Protein AF-A0A7S2PAQ2-F1 (afdb_monomer_lite)

Structure (mmCIF, N/CA/C/O backbone):
data_AF-A0A7S2PAQ2-F1
#
_entry.id   AF-A0A7S2PAQ2-F1
#
loop_
_atom_site.group_PDB
_atom_site.id
_atom_site.type_symbol
_atom_site.label_atom_id
_atom_site.label_alt_id
_atom_site.label_comp_id
_atom_site.label_asym_id
_atom_site.label_entity_id
_atom_site.label_seq_id
_atom_site.pdbx_PDB_ins_code
_atom_site.Cartn_x
_atom_site.Cartn_y
_atom_site.Cartn_z
_atom_site.occupancy
_atom_site.B_iso_or_equiv
_atom_site.auth_seq_id
_atom_site.auth_comp_id
_atom_site.auth_asym_id
_atom_site.auth_atom_id
_atom_site.pdbx_PDB_model_num
ATOM 1 N N . GLN A 1 1 ? -1.282 6.436 -24.190 1.00 33.31 1 GLN A N 1
ATOM 2 C CA . GLN A 1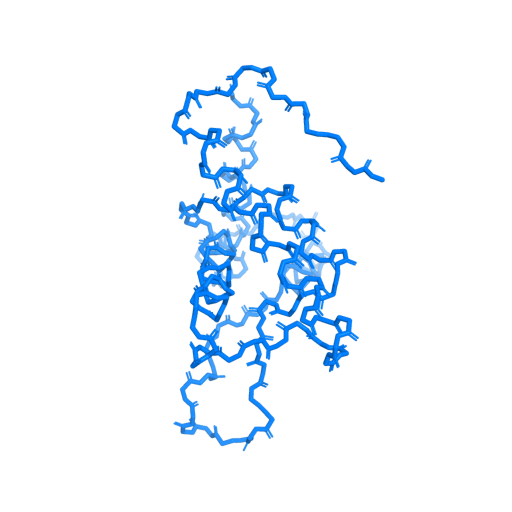 1 ? -0.004 6.943 -23.644 1.00 33.31 1 GLN A CA 1
ATOM 3 C C . GLN A 1 1 ? -0.330 8.047 -22.650 1.00 33.31 1 GLN A C 1
ATOM 5 O O . GLN A 1 1 ? -0.972 9.012 -23.034 1.00 33.31 1 GLN A O 1
ATOM 10 N N . TRP A 1 2 ? 0.006 7.872 -21.370 1.00 42.78 2 TRP A N 1
ATOM 11 C CA . TRP A 1 2 ? -0.313 8.850 -20.324 1.00 42.78 2 TRP A CA 1
ATOM 12 C C . TRP A 1 2 ? 0.814 9.884 -20.225 1.00 42.78 2 TRP A C 1
ATOM 14 O O . TRP A 1 2 ? 1.862 9.606 -19.644 1.00 42.78 2 TRP A O 1
ATOM 24 N N . SER A 1 3 ? 0.616 11.057 -20.825 1.00 42.34 3 SER A N 1
ATOM 25 C CA . SER A 1 3 ? 1.569 12.169 -20.750 1.00 42.34 3 SER A CA 1
ATOM 26 C C . SER A 1 3 ? 1.531 12.819 -19.367 1.00 42.34 3 SER A C 1
ATOM 28 O O . SER A 1 3 ? 0.470 13.184 -18.865 1.00 42.34 3 SER A O 1
ATOM 30 N N . LEU A 1 4 ? 2.700 12.959 -18.741 1.00 50.19 4 LEU A N 1
ATOM 31 C CA . LEU A 1 4 ? 2.847 13.582 -17.427 1.00 50.19 4 LEU A CA 1
ATOM 32 C C . LEU A 1 4 ? 2.853 15.107 -17.579 1.00 50.19 4 LEU A C 1
ATOM 34 O O . LEU A 1 4 ? 3.843 15.671 -18.049 1.00 50.19 4 LEU A O 1
ATOM 38 N N . ASN A 1 5 ? 1.788 15.782 -17.143 1.00 47.59 5 ASN A N 1
ATOM 39 C CA . ASN A 1 5 ? 1.857 17.219 -16.900 1.00 47.59 5 ASN A CA 1
ATOM 40 C C . ASN A 1 5 ? 2.582 17.452 -15.562 1.00 47.59 5 ASN A C 1
ATOM 42 O O . ASN A 1 5 ? 2.159 16.956 -14.521 1.00 47.59 5 ASN A O 1
ATOM 46 N N . LEU A 1 6 ? 3.726 18.135 -15.611 1.00 54.72 6 LEU A N 1
ATOM 47 C CA . LEU A 1 6 ? 4.648 18.320 -14.481 1.00 54.72 6 LEU A CA 1
ATOM 48 C C . LEU A 1 6 ? 4.774 19.796 -14.071 1.00 54.72 6 LEU A C 1
ATOM 50 O O . LEU A 1 6 ? 5.734 20.159 -13.383 1.00 54.72 6 LEU A O 1
ATOM 54 N N . SER A 1 7 ? 3.856 20.658 -14.517 1.00 44.88 7 SER A N 1
ATOM 55 C CA . SER A 1 7 ? 3.833 22.067 -14.125 1.00 44.88 7 SER A CA 1
ATOM 56 C C . SER A 1 7 ? 3.506 22.197 -12.632 1.00 44.88 7 SER A C 1
ATOM 58 O O . SER A 1 7 ? 2.437 21.778 -12.201 1.00 44.88 7 SER A O 1
ATOM 60 N N . GLY A 1 8 ? 4.427 22.766 -11.844 1.00 50.88 8 GLY A N 1
ATOM 61 C CA . GLY A 1 8 ? 4.207 23.108 -10.427 1.00 50.88 8 GLY A CA 1
ATOM 62 C C . GLY A 1 8 ? 4.779 22.137 -9.382 1.00 50.88 8 GLY A C 1
ATOM 63 O O . GLY A 1 8 ? 4.693 22.413 -8.190 1.00 50.88 8 GLY A O 1
ATOM 64 N N . ILE A 1 9 ? 5.404 21.027 -9.788 1.00 57.44 9 ILE A N 1
ATOM 65 C CA . ILE A 1 9 ? 5.928 20.010 -8.858 1.00 57.44 9 ILE A CA 1
ATOM 66 C C . ILE A 1 9 ? 7.372 20.347 -8.436 1.00 57.44 9 ILE A C 1
ATOM 68 O O . ILE A 1 9 ? 8.246 20.531 -9.291 1.00 57.44 9 ILE A O 1
ATOM 72 N N . LYS A 1 10 ? 7.650 20.391 -7.121 1.00 60.47 10 LYS A N 1
ATOM 73 C CA . LYS A 1 10 ? 8.999 20.642 -6.576 1.00 60.47 10 LYS A CA 1
ATOM 74 C C . LYS A 1 10 ? 9.997 19.585 -7.078 1.00 60.47 10 LYS A C 1
ATOM 76 O O . LYS A 1 10 ? 9.655 18.430 -7.332 1.00 60.47 10 LYS A O 1
ATOM 81 N N . ARG A 1 11 ? 11.275 19.961 -7.214 1.00 56.34 11 ARG A N 1
ATOM 82 C CA . ARG A 1 11 ? 12.320 19.126 -7.850 1.00 56.34 11 ARG A CA 1
ATOM 83 C C . ARG A 1 11 ? 12.489 17.737 -7.201 1.00 56.34 11 ARG A C 1
ATOM 85 O O . ARG A 1 11 ? 12.734 16.773 -7.923 1.00 56.34 11 ARG A O 1
ATOM 92 N N . GLY A 1 12 ? 12.311 17.629 -5.879 1.00 57.62 12 GLY A N 1
ATOM 93 C CA . GLY A 1 12 ? 12.347 16.357 -5.139 1.00 57.62 12 GLY A CA 1
ATOM 94 C C . GLY A 1 12 ? 11.161 15.432 -5.443 1.00 57.62 12 GLY A C 1
ATOM 95 O O . GLY A 1 12 ? 11.344 14.235 -5.667 1.00 57.62 12 GLY A O 1
ATOM 96 N N . ASP A 1 13 ? 9.964 15.997 -5.582 1.00 63.91 13 ASP A N 1
ATOM 97 C CA . ASP A 1 13 ? 8.735 15.252 -5.884 1.00 63.91 13 ASP A CA 1
ATOM 98 C C . ASP A 1 13 ? 8.749 14.689 -7.313 1.00 63.91 13 ASP A C 1
ATOM 100 O O . ASP A 1 13 ? 8.267 13.583 -7.575 1.00 63.91 13 ASP A O 1
ATOM 104 N N . LYS A 1 14 ? 9.410 15.395 -8.238 1.00 69.56 14 LYS A N 1
ATOM 105 C CA . LYS A 1 14 ? 9.580 14.966 -9.634 1.00 69.56 14 LYS A CA 1
ATOM 106 C C . LYS A 1 14 ? 10.423 13.688 -9.759 1.00 69.56 14 LYS A C 1
ATOM 108 O O . LYS A 1 14 ? 10.141 12.847 -10.614 1.00 69.56 14 LYS A O 1
ATOM 113 N N . ALA A 1 15 ? 11.443 13.514 -8.915 1.00 75.25 15 ALA A N 1
ATOM 114 C CA . ALA A 1 15 ? 12.273 12.306 -8.897 1.00 75.25 15 ALA A CA 1
ATOM 115 C C . ALA A 1 15 ? 11.520 11.103 -8.302 1.00 75.25 15 ALA A C 1
ATOM 117 O O . ALA A 1 15 ? 11.532 10.017 -8.884 1.00 75.25 15 ALA A O 1
ATOM 118 N N . LEU A 1 16 ? 10.794 11.312 -7.198 1.00 75.12 16 LEU A N 1
ATOM 119 C CA . LEU A 1 16 ? 9.945 10.287 -6.581 1.00 75.12 16 LEU A CA 1
ATOM 120 C C . LEU A 1 16 ? 8.839 9.811 -7.530 1.00 75.12 16 LEU A C 1
ATOM 122 O O . LEU A 1 16 ? 8.550 8.617 -7.611 1.00 75.12 16 LEU A O 1
ATOM 126 N N . MET A 1 17 ? 8.256 10.731 -8.298 1.00 80.25 17 MET A N 1
ATOM 127 C CA . MET A 1 17 ? 7.258 10.416 -9.314 1.00 80.25 17 MET A CA 1
ATOM 128 C C . MET A 1 17 ? 7.827 9.554 -10.445 1.00 80.25 17 MET A C 1
ATOM 130 O O . MET A 1 17 ? 7.203 8.558 -10.807 1.00 80.25 17 MET A O 1
ATOM 134 N N . LYS A 1 18 ? 9.029 9.861 -10.952 1.00 85.94 18 LYS A N 1
ATOM 135 C CA . LYS A 1 18 ? 9.702 9.022 -11.961 1.00 85.94 18 LYS A CA 1
ATOM 136 C C . LYS A 1 18 ? 9.953 7.602 -11.454 1.00 85.94 18 LYS A C 1
ATOM 138 O O . LYS A 1 18 ? 9.695 6.648 -12.181 1.00 85.94 18 LYS A O 1
ATOM 143 N N . ILE A 1 19 ? 10.413 7.458 -10.209 1.00 87.62 19 ILE A N 1
ATOM 144 C CA . ILE A 1 19 ? 10.642 6.140 -9.598 1.00 87.62 19 ILE A CA 1
ATOM 145 C C . ILE A 1 19 ? 9.324 5.368 -9.482 1.00 87.62 19 ILE A C 1
ATOM 147 O O . ILE A 1 19 ? 9.281 4.181 -9.800 1.00 87.62 19 ILE A O 1
ATOM 151 N N . TRP A 1 20 ? 8.247 6.033 -9.054 1.00 90.25 20 TRP A N 1
ATOM 152 C CA . TRP A 1 20 ? 6.935 5.400 -8.947 1.00 90.25 20 TRP A CA 1
ATOM 153 C C . TRP A 1 20 ? 6.425 4.921 -10.311 1.00 90.25 20 TRP A C 1
ATOM 155 O O . TRP A 1 20 ? 6.009 3.773 -10.425 1.00 90.25 20 TRP A O 1
ATOM 165 N N . VAL A 1 21 ? 6.521 5.758 -11.349 1.00 90.25 21 VAL A N 1
ATOM 166 C CA . VAL A 1 21 ? 6.101 5.407 -12.718 1.00 90.25 21 VAL A CA 1
ATOM 167 C C . VAL A 1 21 ? 6.925 4.245 -13.274 1.00 90.25 21 VAL A C 1
ATOM 169 O O . VAL A 1 21 ? 6.360 3.319 -13.844 1.00 90.25 21 VAL A O 1
ATOM 172 N N . ALA A 1 22 ? 8.242 4.231 -13.052 1.00 91.81 22 ALA A N 1
ATOM 173 C CA . ALA A 1 22 ? 9.086 3.113 -13.472 1.00 91.81 22 ALA A CA 1
ATOM 174 C C . ALA A 1 22 ? 8.658 1.790 -12.810 1.00 91.81 22 ALA A C 1
ATOM 176 O O . ALA A 1 22 ? 8.507 0.778 -13.488 1.00 91.81 22 ALA A O 1
ATOM 177 N N . ARG A 1 23 ? 8.389 1.801 -11.496 1.00 93.44 23 ARG A N 1
ATOM 178 C CA . ARG A 1 23 ? 7.904 0.614 -10.767 1.00 93.44 23 ARG A CA 1
ATOM 179 C C . ARG A 1 23 ? 6.502 0.189 -11.191 1.00 93.44 23 ARG A C 1
ATOM 181 O O . ARG A 1 23 ? 6.216 -1.002 -11.214 1.00 93.44 23 ARG A O 1
ATOM 188 N N . PHE A 1 24 ? 5.650 1.145 -11.548 1.00 92.88 24 PHE A N 1
ATOM 189 C CA . PHE A 1 24 ? 4.336 0.858 -12.106 1.00 92.88 24 PHE A CA 1
ATOM 190 C C . PHE A 1 24 ? 4.450 0.110 -13.442 1.00 92.88 24 PHE A C 1
ATOM 192 O O . PHE A 1 24 ? 3.820 -0.929 -13.605 1.00 92.88 24 PHE A O 1
ATOM 199 N N . HIS A 1 25 ? 5.324 0.551 -14.349 1.00 93.56 25 HIS A N 1
ATOM 200 C CA . HIS A 1 25 ? 5.575 -0.168 -15.603 1.00 93.56 25 HIS A CA 1
ATOM 201 C C . HIS A 1 25 ? 6.203 -1.553 -15.386 1.00 93.56 25 HIS A C 1
ATOM 203 O O . HIS A 1 25 ? 5.846 -2.506 -16.075 1.00 93.56 25 HIS A O 1
ATOM 209 N N . GLU A 1 26 ? 7.094 -1.708 -14.400 1.00 94.00 26 GLU A N 1
ATOM 210 C CA . GLU A 1 26 ? 7.592 -3.036 -14.009 1.00 94.00 26 GLU A CA 1
ATOM 211 C C . GLU A 1 26 ? 6.454 -3.957 -13.536 1.00 94.00 26 GLU A C 1
ATOM 213 O O . GLU A 1 26 ? 6.455 -5.150 -13.842 1.00 94.00 26 GLU A O 1
ATOM 218 N N . LEU A 1 27 ? 5.465 -3.416 -12.818 1.00 93.50 27 LEU A N 1
ATOM 219 C CA . LEU A 1 27 ? 4.287 -4.168 -12.393 1.00 93.50 27 LEU A CA 1
ATOM 220 C C . LEU A 1 27 ? 3.378 -4.536 -13.577 1.00 93.50 27 LEU A C 1
ATOM 222 O O . LEU A 1 27 ? 2.872 -5.656 -13.614 1.00 93.50 27 LEU A O 1
ATOM 226 N N . GLU A 1 28 ? 3.192 -3.644 -14.552 1.00 92.44 28 GLU A N 1
ATOM 227 C CA . GLU A 1 28 ? 2.462 -3.954 -15.790 1.00 92.44 28 GLU A CA 1
ATOM 228 C C . GLU A 1 28 ? 3.131 -5.100 -16.556 1.00 92.44 28 GLU A C 1
ATOM 230 O O . GLU A 1 28 ? 2.461 -6.055 -16.953 1.00 92.44 28 GLU A O 1
ATOM 235 N N . ALA A 1 29 ? 4.459 -5.056 -16.693 1.00 92.88 29 ALA A N 1
ATOM 236 C CA . ALA A 1 29 ? 5.229 -6.128 -17.315 1.00 92.88 29 ALA A CA 1
ATOM 237 C C . ALA A 1 29 ? 5.110 -7.446 -16.530 1.00 92.88 29 ALA A C 1
ATOM 239 O O . ALA A 1 29 ? 4.940 -8.515 -17.120 1.00 92.88 29 ALA A O 1
ATOM 240 N N . PHE A 1 30 ? 5.139 -7.382 -15.194 1.00 91.44 30 PHE A N 1
ATOM 241 C CA . PHE A 1 30 ? 4.913 -8.548 -14.343 1.00 91.44 30 PHE A CA 1
ATOM 242 C C . PHE A 1 30 ? 3.515 -9.139 -14.559 1.00 91.44 30 PHE A C 1
ATOM 244 O O . PHE A 1 30 ? 3.388 -10.350 -14.738 1.00 91.44 30 PHE A O 1
ATOM 251 N N . LYS A 1 31 ? 2.472 -8.301 -14.607 1.00 89.56 31 LYS A N 1
ATOM 252 C CA . LYS A 1 31 ? 1.100 -8.739 -14.886 1.00 89.56 31 LYS A CA 1
ATOM 253 C C . LYS A 1 31 ? 0.993 -9.387 -16.262 1.00 89.56 31 LYS A C 1
ATOM 255 O O . LYS A 1 31 ? 0.385 -10.444 -16.368 1.00 89.56 31 LYS A O 1
ATOM 260 N N . ALA A 1 32 ? 1.592 -8.797 -17.295 1.00 88.69 32 ALA A N 1
ATOM 261 C CA . ALA A 1 32 ? 1.582 -9.369 -18.641 1.00 88.69 32 ALA A CA 1
ATOM 262 C C . ALA A 1 32 ? 2.219 -10.769 -18.677 1.00 88.69 32 ALA A C 1
ATOM 264 O O . ALA A 1 32 ? 1.739 -11.646 -19.387 1.00 88.69 32 ALA A O 1
ATOM 265 N N . LYS A 1 33 ? 3.264 -10.997 -17.871 1.00 90.75 33 LYS A N 1
ATOM 266 C CA . LYS A 1 33 ? 3.957 -12.288 -17.782 1.00 90.75 33 LYS A CA 1
ATOM 267 C C . LYS A 1 33 ? 3.228 -13.328 -16.922 1.00 90.75 33 LYS A C 1
ATOM 269 O O . LYS A 1 33 ? 3.254 -14.507 -17.253 1.00 90.75 33 LYS A O 1
ATOM 274 N N . HIS A 1 34 ? 2.635 -12.916 -15.802 1.00 81.44 34 HIS A N 1
ATOM 275 C CA . HIS A 1 34 ? 2.100 -13.828 -14.779 1.00 81.44 34 HIS A CA 1
ATOM 276 C C . HIS A 1 34 ? 0.565 -13.860 -14.707 1.00 81.44 34 HIS A C 1
ATOM 278 O O . HIS A 1 34 ? 0.003 -14.636 -13.942 1.00 81.44 34 HIS A O 1
ATOM 284 N N . GLY A 1 35 ? -0.128 -12.996 -15.449 1.00 81.25 35 GLY A N 1
ATOM 285 C CA . GLY A 1 35 ? -1.587 -12.849 -15.420 1.00 81.25 35 GLY A CA 1
ATOM 286 C C . GLY A 1 35 ? -2.1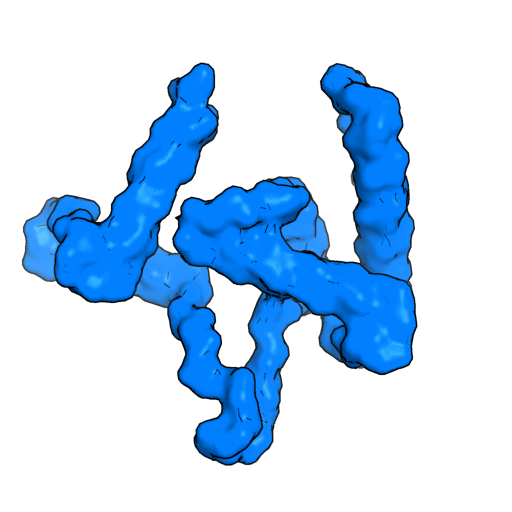35 -12.116 -14.188 1.00 81.25 35 GLY A C 1
ATOM 287 O O . GLY A 1 35 ? -3.319 -11.791 -14.147 1.00 81.25 35 GLY A O 1
ATOM 288 N N . HIS A 1 36 ? -1.297 -11.808 -13.193 1.00 82.00 36 HIS A N 1
ATOM 289 C CA . HIS A 1 36 ? -1.704 -1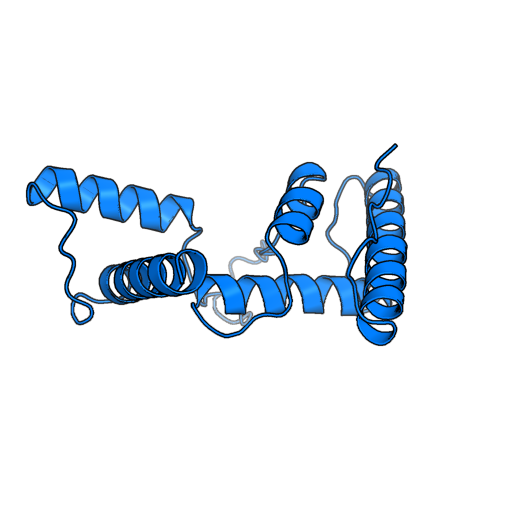1.180 -11.935 1.00 82.00 36 HIS A CA 1
ATOM 290 C C . HIS A 1 36 ? -0.669 -10.175 -11.410 1.00 82.00 36 HIS A C 1
ATOM 292 O O . HIS A 1 36 ? 0.520 -10.266 -11.707 1.00 82.00 36 HIS A O 1
ATOM 298 N N . CYS A 1 37 ? -1.087 -9.277 -10.517 1.00 83.25 37 CYS A N 1
ATOM 299 C CA . CYS A 1 37 ? -0.209 -8.293 -9.862 1.00 83.25 37 CYS A CA 1
ATOM 300 C C . CYS A 1 37 ? 0.360 -8.764 -8.504 1.00 83.25 37 CYS A C 1
ATOM 302 O O . CYS A 1 37 ? 0.868 -7.960 -7.719 1.00 83.25 37 CYS A O 1
ATOM 304 N N . ASN A 1 38 ? 0.264 -10.060 -8.198 1.00 80.75 38 ASN A N 1
ATOM 305 C CA . ASN A 1 38 ? 0.620 -10.627 -6.896 1.00 80.75 38 ASN A CA 1
ATOM 306 C C . ASN A 1 38 ? 2.124 -10.897 -6.785 1.00 80.75 38 ASN A C 1
ATOM 308 O O . ASN A 1 38 ? 2.581 -12.035 -6.816 1.00 80.75 38 ASN A O 1
ATOM 312 N N . VAL A 1 39 ? 2.897 -9.817 -6.671 1.00 81.88 39 VAL A N 1
ATOM 313 C CA . VAL A 1 39 ? 4.354 -9.879 -6.520 1.00 81.88 39 VAL A CA 1
ATOM 314 C C . VAL A 1 39 ? 4.719 -10.252 -5.080 1.00 81.88 39 VAL A C 1
ATOM 316 O O . VAL A 1 39 ? 4.250 -9.624 -4.126 1.00 81.88 39 VAL A O 1
ATOM 319 N N . LEU A 1 40 ? 5.577 -11.262 -4.920 1.00 75.62 40 LEU A N 1
ATOM 320 C CA . LEU A 1 40 ? 6.102 -11.679 -3.620 1.00 75.62 40 LEU A CA 1
ATOM 321 C C . LEU A 1 40 ? 7.132 -10.668 -3.101 1.00 75.62 40 LEU A C 1
ATOM 323 O O . LEU A 1 40 ? 7.870 -10.056 -3.870 1.00 75.62 40 LEU A O 1
ATOM 327 N N . ILE A 1 41 ? 7.242 -10.528 -1.777 1.00 73.56 41 ILE A N 1
ATOM 328 C CA . ILE A 1 41 ? 8.242 -9.638 -1.154 1.00 73.56 41 ILE A CA 1
ATOM 329 C C . ILE A 1 41 ? 9.671 -10.066 -1.536 1.00 73.56 41 ILE A C 1
ATOM 331 O O . ILE A 1 41 ? 10.536 -9.217 -1.737 1.00 73.56 41 ILE A O 1
ATOM 335 N N . SER A 1 42 ? 9.903 -11.372 -1.707 1.00 73.44 42 SER A N 1
ATOM 336 C CA . SER A 1 42 ? 11.185 -11.942 -2.141 1.00 73.44 42 SER A CA 1
ATOM 337 C C . SER A 1 42 ? 11.578 -11.568 -3.575 1.00 73.44 42 SER A C 1
ATOM 339 O O . SER A 1 42 ? 12.747 -11.694 -3.926 1.00 73.44 42 SER A O 1
ATOM 341 N N . SER A 1 43 ? 10.667 -11.022 -4.391 1.00 78.44 43 SER A N 1
ATOM 342 C CA . SER A 1 43 ? 10.947 -10.533 -5.752 1.00 78.44 43 SER A CA 1
ATOM 343 C C . SER A 1 43 ? 11.695 -9.185 -5.778 1.00 78.44 43 SER A C 1
ATOM 345 O O . SER A 1 43 ? 11.640 -8.438 -6.757 1.00 78.44 43 SER A O 1
ATOM 347 N N . GLY A 1 44 ? 12.385 -8.837 -4.690 1.00 88.69 44 GLY A N 1
ATOM 348 C CA . GLY A 1 44 ? 13.282 -7.690 -4.603 1.00 88.69 44 GLY A CA 1
ATOM 349 C C . GLY A 1 44 ? 12.566 -6.338 -4.577 1.00 88.69 44 GLY A C 1
ATOM 350 O O . GLY A 1 44 ? 11.607 -6.118 -3.834 1.00 88.69 44 GLY A O 1
ATOM 351 N N . LYS A 1 45 ? 13.072 -5.383 -5.369 1.00 91.56 45 LYS A N 1
ATOM 352 C CA . LYS A 1 45 ? 12.627 -3.978 -5.332 1.00 91.56 45 LYS A CA 1
ATOM 353 C C . LYS A 1 45 ? 11.144 -3.822 -5.684 1.00 91.56 45 LYS A C 1
ATOM 355 O O . LYS A 1 45 ? 10.462 -3.030 -5.038 1.00 91.56 45 LYS A O 1
ATOM 360 N N . LEU A 1 46 ? 10.644 -4.592 -6.653 1.00 90.12 46 LEU A N 1
ATOM 361 C CA . LEU A 1 46 ? 9.232 -4.568 -7.039 1.00 90.12 46 LEU A CA 1
ATOM 362 C C . LEU A 1 46 ? 8.336 -5.122 -5.921 1.00 90.12 46 LEU A C 1
ATOM 364 O O . LEU A 1 46 ? 7.333 -4.499 -5.584 1.00 90.12 46 LEU A O 1
ATOM 368 N N . GLY A 1 47 ? 8.734 -6.225 -5.279 1.00 86.69 47 GLY A N 1
ATOM 369 C CA . GLY A 1 47 ? 8.014 -6.799 -4.135 1.00 86.69 47 GLY A CA 1
ATOM 370 C C . GLY A 1 47 ? 7.901 -5.829 -2.954 1.00 86.69 47 GLY A C 1
ATOM 371 O O . GLY A 1 47 ? 6.815 -5.609 -2.413 1.00 86.69 47 GLY A O 1
ATOM 372 N N . ASN A 1 48 ? 9.005 -5.165 -2.602 1.00 87.00 48 ASN A N 1
ATOM 373 C CA . ASN A 1 48 ? 9.014 -4.120 -1.572 1.00 87.00 48 ASN A CA 1
ATOM 374 C C . ASN A 1 48 ? 8.167 -2.898 -1.954 1.00 87.00 48 ASN A C 1
ATOM 376 O O . ASN A 1 48 ? 7.495 -2.310 -1.100 1.00 87.00 48 ASN A O 1
ATOM 380 N N . TRP A 1 49 ? 8.164 -2.523 -3.233 1.00 93.12 49 TRP A N 1
ATOM 381 C CA . TRP A 1 49 ? 7.335 -1.433 -3.733 1.00 93.12 49 TRP A CA 1
ATOM 382 C C . TRP A 1 49 ? 5.841 -1.774 -3.648 1.00 93.12 49 TRP A C 1
ATOM 384 O O . TRP A 1 49 ? 5.076 -0.967 -3.120 1.00 93.12 49 TRP A O 1
ATOM 394 N N . VAL A 1 50 ? 5.439 -2.985 -4.055 1.00 90.00 50 VAL A N 1
ATOM 395 C CA . VAL A 1 50 ? 4.065 -3.511 -3.935 1.00 90.00 50 VAL A CA 1
ATOM 396 C C . VAL A 1 50 ? 3.614 -3.547 -2.474 1.00 90.00 50 VAL A C 1
ATOM 398 O O . VAL A 1 50 ? 2.532 -3.053 -2.150 1.00 90.00 50 VAL A O 1
ATOM 401 N N . LYS A 1 51 ? 4.462 -4.048 -1.563 1.00 84.94 51 LYS A N 1
ATOM 402 C CA . LYS A 1 51 ? 4.206 -4.017 -0.112 1.00 84.94 51 LYS A CA 1
ATOM 403 C C . LYS A 1 51 ? 3.969 -2.589 0.383 1.00 84.94 51 LYS A C 1
ATOM 405 O O . LYS A 1 51 ? 3.025 -2.348 1.134 1.00 84.94 51 LYS A O 1
ATOM 410 N N . THR A 1 52 ? 4.803 -1.647 -0.054 1.00 89.06 52 THR A N 1
ATOM 411 C CA . THR A 1 52 ? 4.656 -0.229 0.290 1.00 89.06 52 THR A CA 1
ATOM 412 C C . THR A 1 52 ? 3.333 0.335 -0.224 1.00 89.06 52 THR A C 1
ATOM 414 O O . THR A 1 52 ? 2.651 1.009 0.542 1.00 89.06 52 THR A O 1
ATOM 417 N N . GLN A 1 53 ? 2.917 0.028 -1.461 1.00 91.06 53 GLN A N 1
ATOM 418 C CA . GLN A 1 53 ? 1.631 0.506 -1.988 1.00 91.06 53 GLN A CA 1
ATOM 419 C C . GLN A 1 53 ? 0.462 0.004 -1.132 1.00 91.06 53 GLN A C 1
ATOM 421 O O . GLN A 1 53 ? -0.369 0.802 -0.709 1.00 91.06 53 GLN A O 1
ATOM 426 N N . ARG A 1 54 ? 0.441 -1.292 -0.789 1.00 88.44 54 ARG A N 1
ATOM 427 C CA . ARG A 1 54 ? -0.600 -1.870 0.081 1.00 88.44 54 ARG A CA 1
ATOM 428 C C . ARG A 1 54 ? -0.628 -1.232 1.467 1.00 88.44 54 ARG A C 1
ATOM 430 O O . ARG A 1 54 ? -1.696 -0.929 1.987 1.00 88.44 54 ARG A O 1
ATOM 437 N N . TYR A 1 55 ? 0.543 -0.985 2.053 1.00 84.75 55 TYR A N 1
ATOM 438 C CA . TYR A 1 55 ? 0.654 -0.308 3.345 1.00 84.75 55 TYR A CA 1
ATOM 439 C C . TYR A 1 55 ? 0.115 1.128 3.299 1.00 84.75 55 TYR A C 1
ATOM 441 O O . TYR A 1 55 ? -0.671 1.510 4.163 1.00 84.75 55 TYR A O 1
ATOM 449 N N . GLN A 1 56 ? 0.502 1.909 2.288 1.00 85.19 56 GLN A N 1
ATOM 450 C CA . GLN A 1 56 ? 0.059 3.296 2.127 1.00 85.19 56 GLN A CA 1
ATOM 451 C C . GLN A 1 56 ? -1.448 3.375 1.844 1.00 85.19 56 GLN A C 1
ATOM 453 O O . GLN A 1 56 ? -2.139 4.213 2.418 1.00 85.19 56 GLN A O 1
ATOM 458 N N . TYR A 1 57 ? -1.987 2.464 1.035 1.00 83.38 57 TYR A N 1
ATOM 459 C CA . TYR A 1 57 ? -3.429 2.365 0.807 1.00 83.38 57 TYR A CA 1
ATOM 460 C C . TYR A 1 57 ? -4.197 1.984 2.078 1.00 83.38 57 TYR A C 1
ATOM 462 O O . TYR A 1 57 ? -5.247 2.549 2.370 1.00 83.38 57 TYR A O 1
ATOM 470 N N . ARG A 1 58 ? -3.640 1.099 2.914 1.00 80.31 58 ARG A N 1
ATOM 471 C CA . ARG A 1 58 ? -4.219 0.815 4.233 1.00 80.31 58 ARG A CA 1
ATOM 472 C C . ARG A 1 58 ? -4.240 2.052 5.128 1.00 80.31 58 ARG A C 1
ATOM 474 O O . ARG A 1 58 ? -5.250 2.294 5.776 1.00 80.31 58 ARG A O 1
ATOM 481 N N . LEU A 1 59 ? -3.157 2.830 5.174 1.00 78.00 59 LEU A N 1
ATOM 482 C CA . LEU A 1 59 ? -3.138 4.083 5.938 1.00 78.00 59 LEU A CA 1
ATOM 483 C C . LEU A 1 59 ? -4.224 5.048 5.451 1.00 78.00 59 LEU A C 1
ATOM 485 O O . LEU A 1 59 ? -4.946 5.588 6.284 1.00 78.00 59 LEU A O 1
ATOM 489 N N . LEU A 1 60 ? -4.387 5.180 4.129 1.00 81.00 60 LEU A N 1
ATOM 490 C CA . LEU A 1 60 ? -5.448 5.985 3.520 1.00 81.00 60 LEU A CA 1
ATOM 491 C C . LEU A 1 60 ? -6.841 5.531 3.997 1.00 81.00 60 LEU A C 1
ATOM 493 O O . LEU A 1 60 ? -7.630 6.359 4.448 1.00 81.00 60 LEU A O 1
ATOM 497 N N . ASN A 1 61 ? -7.112 4.222 3.992 1.00 73.81 61 ASN A N 1
ATOM 498 C CA . ASN A 1 61 ? -8.393 3.651 4.435 1.00 73.81 61 ASN A CA 1
ATOM 499 C C . ASN A 1 61 ? -8.627 3.754 5.951 1.00 73.81 61 ASN A C 1
ATOM 501 O O . ASN A 1 61 ? -9.767 3.828 6.404 1.00 73.81 61 ASN A O 1
ATOM 505 N N . GLU A 1 62 ? -7.557 3.758 6.747 1.00 75.56 62 GLU A N 1
ATOM 506 C CA . GLU A 1 62 ? -7.613 4.002 8.193 1.00 75.56 62 GLU A CA 1
ATOM 507 C C . GLU A 1 62 ? -7.761 5.496 8.533 1.00 75.56 62 GLU A C 1
ATOM 509 O O . GLU A 1 62 ? -7.800 5.848 9.715 1.00 75.56 62 GLU A O 1
ATOM 514 N N . GLY A 1 63 ? -7.820 6.380 7.529 1.00 70.19 63 GLY A N 1
ATOM 515 C CA . GLY A 1 63 ? -7.883 7.826 7.731 1.00 70.19 63 GLY A CA 1
ATOM 516 C C . GLY A 1 63 ? -6.582 8.427 8.257 1.00 70.19 63 GLY A C 1
ATOM 517 O O . GLY A 1 63 ? -6.590 9.521 8.817 1.00 70.19 63 GLY A O 1
ATOM 518 N N . LYS A 1 64 ? -5.472 7.697 8.136 1.00 75.50 64 LYS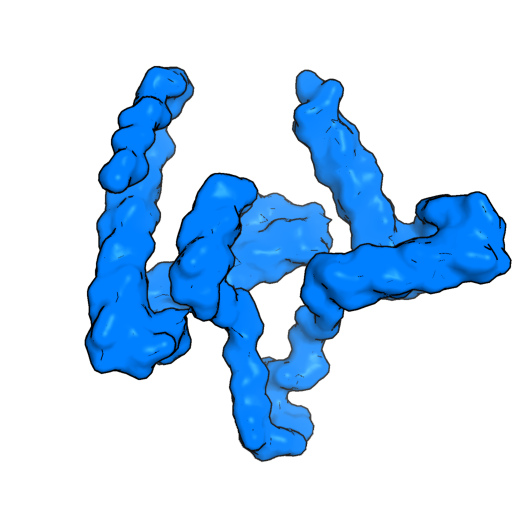 A N 1
ATOM 519 C CA . LYS A 1 64 ? -4.140 8.137 8.547 1.00 75.50 64 LYS A CA 1
ATOM 520 C C . LYS A 1 64 ? -3.430 8.807 7.383 1.00 75.50 64 LYS A C 1
ATOM 522 O O . LYS A 1 64 ? -3.742 8.577 6.216 1.00 75.50 64 LYS A O 1
ATOM 527 N N . TYR A 1 65 ? -2.416 9.596 7.720 1.00 83.88 65 TYR A N 1
ATOM 528 C CA . TYR A 1 65 ? -1.536 10.189 6.726 1.00 83.88 65 TYR A CA 1
ATOM 529 C C . TYR A 1 65 ? -0.929 9.110 5.816 1.00 83.88 65 TYR A C 1
ATOM 531 O O . TYR A 1 65 ? -0.385 8.115 6.298 1.00 83.88 65 TYR A O 1
ATOM 539 N N . SER A 1 66 ? -1.033 9.324 4.505 1.00 84.44 66 SER A N 1
ATOM 540 C CA . SER A 1 66 ? -0.548 8.422 3.467 1.00 84.44 66 SER A CA 1
ATOM 541 C C . SER A 1 66 ? 0.091 9.215 2.334 1.00 84.44 66 SER A C 1
ATOM 543 O O . SER A 1 66 ? -0.346 10.312 1.998 1.00 84.44 66 SER A O 1
ATOM 545 N N . HIS A 1 67 ? 1.122 8.639 1.723 1.00 83.25 67 HIS A N 1
ATOM 546 C CA . HIS A 1 67 ? 1.790 9.204 0.549 1.00 83.25 67 HIS A CA 1
ATOM 547 C C . HIS A 1 67 ? 1.226 8.679 -0.780 1.00 83.25 67 HIS A C 1
ATOM 549 O O . HIS A 1 67 ? 1.760 8.992 -1.853 1.00 83.25 67 HIS A O 1
ATOM 555 N N . ILE A 1 68 ? 0.201 7.822 -0.733 1.00 86.00 68 ILE A N 1
ATOM 556 C CA . ILE A 1 68 ? -0.490 7.387 -1.943 1.00 86.00 68 ILE A CA 1
ATOM 557 C C . ILE A 1 68 ? 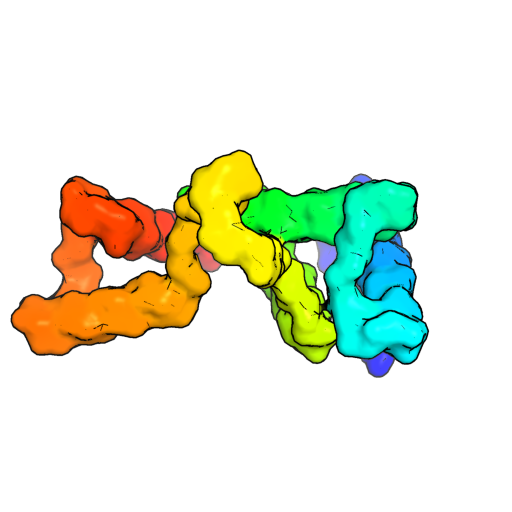-1.527 8.437 -2.336 1.00 86.00 68 ILE A C 1
ATOM 559 O O . ILE A 1 68 ? -2.289 8.908 -1.501 1.00 86.00 68 ILE A O 1
ATOM 563 N N . THR A 1 69 ? -1.516 8.828 -3.606 1.00 86.19 69 THR A N 1
ATOM 564 C CA . THR A 1 69 ? -2.481 9.779 -4.165 1.00 86.19 69 THR A CA 1
ATOM 565 C C . THR A 1 69 ? -3.616 9.023 -4.844 1.00 86.19 69 THR A C 1
ATOM 567 O O . THR A 1 69 ? -3.409 7.905 -5.325 1.00 86.19 69 THR A O 1
ATOM 570 N N . ASP A 1 70 ? -4.781 9.652 -4.976 1.00 78.19 70 ASP A N 1
ATOM 571 C CA . ASP A 1 70 ? -5.933 9.062 -5.672 1.00 78.19 70 ASP A CA 1
ATOM 572 C C . ASP A 1 70 ? -5.602 8.668 -7.115 1.00 78.19 70 ASP A C 1
ATOM 574 O O . ASP A 1 70 ? -6.039 7.631 -7.607 1.00 78.19 70 ASP A O 1
ATOM 578 N N . GLU A 1 71 ? -4.759 9.449 -7.794 1.00 82.19 71 GLU A N 1
ATOM 579 C CA . GLU A 1 71 ? -4.285 9.121 -9.141 1.00 82.19 71 GLU A CA 1
ATOM 580 C C . GLU A 1 71 ? -3.508 7.793 -9.169 1.00 82.19 71 GLU A C 1
ATOM 582 O O . GLU A 1 71 ? -3.692 6.973 -10.069 1.00 82.19 71 GLU A O 1
ATOM 587 N N . ARG A 1 72 ? -2.648 7.555 -8.170 1.00 87.94 72 ARG A N 1
ATOM 588 C CA . ARG A 1 72 ? -1.875 6.310 -8.049 1.00 87.94 72 ARG A CA 1
ATOM 589 C C . ARG A 1 72 ? -2.776 5.125 -7.727 1.00 87.94 72 ARG A C 1
ATOM 591 O O . ARG A 1 72 ? -2.555 4.047 -8.274 1.00 87.94 72 ARG A O 1
ATOM 598 N N . VAL A 1 73 ? -3.784 5.336 -6.881 1.00 85.31 73 VAL A N 1
ATOM 599 C CA . VAL A 1 73 ? -4.804 4.328 -6.567 1.00 85.31 73 VAL A CA 1
ATOM 600 C C . VAL A 1 73 ? -5.560 3.933 -7.832 1.00 85.31 73 VAL A C 1
ATOM 602 O O . VAL A 1 73 ? -5.515 2.765 -8.211 1.00 85.31 73 VAL A O 1
ATOM 605 N N . ARG A 1 74 ? -6.129 4.907 -8.556 1.00 82.00 74 ARG A N 1
ATOM 606 C CA . ARG A 1 74 ? -6.866 4.669 -9.809 1.00 82.00 74 ARG A CA 1
ATOM 607 C C . ARG A 1 74 ? -6.019 3.942 -10.851 1.00 82.00 74 ARG A C 1
ATOM 609 O O . ARG A 1 74 ? -6.505 3.033 -11.516 1.00 82.00 74 ARG A O 1
ATOM 616 N N . LYS A 1 75 ? -4.738 4.304 -10.985 1.00 85.56 75 LYS A N 1
ATOM 617 C CA . LYS A 1 75 ? -3.801 3.621 -11.895 1.00 85.56 75 LYS A CA 1
ATOM 618 C C . LYS A 1 75 ? -3.591 2.154 -11.523 1.00 85.56 75 LYS A C 1
ATOM 620 O O . LYS A 1 75 ? -3.564 1.301 -12.405 1.00 85.56 75 LYS A O 1
ATOM 625 N N . LEU A 1 76 ? -3.442 1.854 -10.234 1.00 87.81 76 LEU A N 1
ATOM 626 C CA . LEU A 1 76 ? -3.277 0.484 -9.744 1.00 87.81 76 LEU A CA 1
ATOM 627 C C . LEU A 1 76 ? -4.572 -0.330 -9.896 1.00 87.81 76 LEU A C 1
ATOM 629 O O . LEU A 1 76 ? -4.531 -1.476 -10.342 1.00 87.81 76 LEU A O 1
ATOM 633 N N . GLU A 1 77 ? -5.727 0.265 -9.620 1.00 85.38 77 GLU A N 1
ATOM 634 C CA . GLU A 1 77 ? -7.035 -0.374 -9.812 1.00 85.38 77 GLU A CA 1
ATOM 635 C C . GLU A 1 77 ? -7.330 -0.668 -11.286 1.00 85.38 77 GLU A C 1
ATOM 637 O O . GLU A 1 77 ? -7.791 -1.762 -11.605 1.00 85.38 77 GLU A O 1
ATOM 642 N N . ALA A 1 78 ? -6.969 0.239 -12.200 1.00 85.00 78 ALA A N 1
ATOM 643 C CA . ALA A 1 78 ? -7.139 0.045 -13.642 1.00 85.00 78 ALA A CA 1
ATOM 644 C C . ALA A 1 78 ? -6.395 -1.191 -14.175 1.00 85.00 78 ALA A C 1
ATOM 646 O O . ALA A 1 78 ? -6.831 -1.821 -15.138 1.00 85.00 78 ALA A O 1
ATOM 647 N N . ILE A 1 79 ? -5.288 -1.579 -13.535 1.00 85.00 79 ILE A N 1
ATOM 648 C CA . ILE A 1 79 ? -4.553 -2.802 -13.875 1.00 85.00 79 ILE A CA 1
ATOM 649 C C . ILE A 1 79 ? -4.979 -4.005 -13.021 1.00 85.00 79 ILE A C 1
ATOM 651 O O . ILE A 1 79 ? -4.342 -5.054 -13.101 1.00 85.00 79 ILE A O 1
ATOM 655 N N . GLY A 1 80 ? -6.059 -3.913 -12.243 1.00 81.88 80 GLY A N 1
ATOM 656 C CA . GLY A 1 80 ? -6.571 -5.003 -11.408 1.00 81.88 80 GLY A CA 1
ATOM 657 C C . GLY A 1 80 ? -5.660 -5.341 -10.225 1.00 81.88 80 GLY A C 1
ATOM 658 O O . GLY A 1 80 ? -5.525 -6.508 -9.855 1.00 81.88 80 GLY A O 1
ATOM 659 N N . PHE A 1 81 ? -4.966 -4.346 -9.665 1.00 85.25 81 PHE A N 1
ATOM 660 C CA . PHE A 1 81 ? -4.084 -4.548 -8.520 1.00 85.25 81 PHE A CA 1
ATOM 661 C C . PHE A 1 81 ? -4.861 -4.967 -7.267 1.00 85.25 81 PHE A C 1
ATOM 663 O O . PHE A 1 81 ? -5.778 -4.282 -6.822 1.00 85.25 81 PHE A O 1
ATOM 670 N N . GLN A 1 82 ? -4.448 -6.075 -6.649 1.00 82.62 82 GLN A N 1
ATOM 671 C CA . GLN A 1 82 ? -5.045 -6.560 -5.407 1.00 82.62 82 GLN A CA 1
ATOM 672 C C . GLN A 1 82 ? -4.379 -5.896 -4.193 1.00 82.62 82 GLN A C 1
ATOM 674 O O . GLN A 1 82 ? -3.216 -6.172 -3.859 1.00 82.62 82 GLN A O 1
ATOM 679 N N . TRP A 1 83 ? -5.135 -5.024 -3.520 1.00 79.19 83 TRP A N 1
ATOM 680 C CA . TRP A 1 83 ? -4.714 -4.323 -2.300 1.00 79.19 83 TRP A CA 1
ATOM 681 C C . TRP A 1 83 ? -4.592 -5.243 -1.080 1.00 79.19 83 TRP A C 1
ATOM 683 O O . TRP A 1 83 ? -3.745 -5.009 -0.219 1.00 79.19 83 TRP A O 1
ATOM 693 N N . SER A 1 84 ? -5.395 -6.307 -1.040 1.00 70.88 84 SER A N 1
ATOM 694 C CA . SER A 1 84 ? -5.346 -7.364 -0.032 1.00 70.88 84 SER A CA 1
ATOM 695 C C . SER A 1 84 ? -5.112 -8.703 -0.721 1.00 70.88 84 SER A C 1
ATOM 697 O O . SER A 1 84 ? -5.832 -9.043 -1.660 1.00 70.88 84 SER A O 1
ATOM 699 N N . LEU A 1 85 ? -4.100 -9.447 -0.276 1.00 62.22 85 LEU A N 1
ATOM 700 C CA . LEU A 1 85 ? -3.935 -10.845 -0.659 1.00 62.22 85 LEU A CA 1
ATOM 701 C C . LEU A 1 85 ? -4.574 -11.678 0.439 1.00 62.22 85 LEU A C 1
ATOM 703 O O . LEU A 1 85 ? -3.964 -11.883 1.483 1.00 62.22 85 LEU A O 1
ATOM 707 N N . LEU A 1 86 ? -5.796 -12.151 0.214 1.00 49.88 86 LEU A N 1
ATOM 708 C CA . LEU A 1 86 ? -6.348 -13.208 1.051 1.00 49.88 86 LEU A CA 1
ATOM 709 C C . LEU A 1 86 ? -5.399 -14.412 0.940 1.00 49.88 86 LEU A C 1
ATOM 711 O O . LEU A 1 86 ? -5.139 -14.876 -0.172 1.00 49.88 86 LEU A O 1
ATOM 715 N N . CYS A 1 87 ? -4.858 -14.926 2.052 1.00 44.91 87 CYS A N 1
ATOM 716 C CA . CYS A 1 87 ? -4.341 -16.292 1.988 1.00 44.91 87 CYS A CA 1
ATOM 717 C C . CYS A 1 87 ? -5.554 -17.209 1.774 1.00 44.91 87 CYS A C 1
ATOM 719 O O . CYS A 1 87 ? -6.552 -17.110 2.487 1.00 44.91 87 CYS A O 1
ATOM 721 N N . ASN A 1 88 ? -5.457 -18.142 0.831 1.00 43.59 88 ASN A N 1
ATOM 722 C CA . ASN A 1 88 ? -6.446 -19.213 0.655 1.00 43.59 88 ASN A CA 1
ATOM 723 C C . ASN A 1 88 ? -6.297 -20.336 1.696 1.00 43.59 88 ASN A C 1
ATOM 725 O O . ASN A 1 88 ? -6.831 -21.425 1.525 1.00 43.59 88 ASN A O 1
ATOM 729 N N . CYS A 1 89 ? -5.532 -20.108 2.759 1.00 46.28 89 CYS A N 1
ATOM 730 C CA . CYS A 1 89 ? -5.070 -21.175 3.627 1.00 46.28 89 CYS A CA 1
ATOM 731 C C . CYS A 1 89 ? -6.053 -21.558 4.740 1.00 46.28 89 CYS A C 1
ATOM 733 O O . CYS A 1 89 ? -5.810 -22.548 5.416 1.00 46.28 89 CYS A O 1
ATOM 735 N N . GLY A 1 90 ? -7.167 -20.835 4.928 1.00 40.50 90 GLY A N 1
ATOM 736 C CA . GLY A 1 90 ? -8.239 -21.204 5.871 1.00 40.50 90 GLY A CA 1
ATOM 737 C C . GLY A 1 90 ? -7.836 -21.255 7.356 1.00 40.50 90 GLY A C 1
ATOM 738 O O . GLY A 1 90 ? -8.704 -21.344 8.223 1.00 40.50 90 GLY A O 1
ATOM 739 N N . ASP A 1 91 ? -6.545 -21.147 7.664 1.00 36.72 91 ASP A N 1
ATOM 740 C CA . ASP A 1 91 ? -5.980 -21.364 8.985 1.00 36.72 91 ASP A CA 1
ATOM 741 C C . ASP A 1 91 ? -5.988 -20.071 9.810 1.00 36.72 91 ASP A C 1
ATOM 743 O O . ASP A 1 91 ? -5.494 -19.019 9.396 1.00 36.72 91 ASP A O 1
ATOM 747 N N . ALA A 1 92 ? -6.569 -20.153 11.007 1.00 38.72 92 ALA A N 1
ATOM 748 C CA . ALA A 1 92 ? -6.684 -19.056 11.959 1.00 38.72 92 ALA A CA 1
ATOM 749 C C . ALA A 1 92 ? -5.334 -18.612 12.558 1.00 38.72 92 ALA A C 1
ATOM 751 O O . ALA A 1 92 ? -5.296 -17.581 13.233 1.00 38.72 92 ALA A O 1
ATOM 752 N N . LEU A 1 93 ? -4.252 -19.361 12.315 1.00 42.50 93 LEU A N 1
ATOM 753 C CA . LEU A 1 93 ? -2.914 -19.092 12.847 1.00 42.50 93 LEU A CA 1
ATOM 754 C C . LEU A 1 93 ? -1.968 -18.400 11.856 1.00 42.50 93 LEU A C 1
ATOM 756 O O . LEU A 1 93 ? -0.935 -17.872 12.274 1.00 42.50 93 LEU A O 1
ATOM 760 N N . CYS A 1 94 ? -2.319 -18.307 10.569 1.00 46.09 94 CYS A N 1
ATOM 761 C CA . CYS A 1 94 ? -1.621 -17.386 9.680 1.00 46.09 94 CYS A CA 1
ATOM 762 C C . CYS A 1 94 ? -2.113 -15.965 9.997 1.00 46.09 94 CYS A C 1
ATOM 764 O O . CYS A 1 94 ? -3.309 -15.694 10.102 1.00 46.09 94 CYS A O 1
ATOM 766 N N . GLY A 1 95 ? -1.189 -15.049 10.256 1.00 44.62 95 GLY A N 1
ATOM 767 C CA . GLY A 1 95 ? -1.489 -13.710 10.755 1.00 44.62 95 GLY A CA 1
ATOM 768 C C . GLY A 1 95 ? -2.161 -12.773 9.749 1.00 44.62 95 GLY A C 1
ATOM 769 O O . GLY A 1 95 ? -1.688 -11.651 9.606 1.00 44.62 95 GLY A O 1
ATOM 770 N N . ASP A 1 96 ? -3.253 -13.177 9.094 1.00 44.38 96 ASP A N 1
ATOM 771 C CA . ASP A 1 96 ? -4.086 -12.282 8.288 1.00 44.38 96 ASP A CA 1
ATOM 772 C C . ASP A 1 96 ? -5.595 -12.589 8.362 1.00 44.38 96 ASP A C 1
ATOM 774 O O . ASP A 1 96 ? -6.308 -12.701 7.372 1.00 44.38 96 ASP A O 1
ATOM 778 N N . LYS A 1 97 ? -6.114 -12.696 9.590 1.00 46.09 97 LYS A N 1
ATOM 779 C CA . LYS A 1 97 ? -7.548 -12.503 9.891 1.00 46.09 97 LYS A CA 1
ATOM 780 C C . LYS A 1 97 ? -7.874 -11.076 10.358 1.00 46.09 97 LYS A C 1
ATOM 782 O O . LYS A 1 97 ? -8.841 -10.878 11.089 1.00 46.09 97 LYS A O 1
ATOM 787 N N . ARG A 1 98 ? -7.073 -10.051 10.040 1.00 45.69 98 ARG A N 1
ATOM 788 C CA . ARG A 1 98 ? -7.218 -8.746 10.715 1.00 45.69 98 ARG A CA 1
ATOM 789 C C . ARG A 1 98 ? -7.286 -7.543 9.774 1.00 45.69 98 ARG A C 1
ATOM 791 O O . ARG A 1 98 ? -6.259 -6.934 9.499 1.00 45.69 98 ARG A O 1
ATOM 798 N N . ARG A 1 99 ? -8.540 -7.091 9.584 1.00 48.25 99 ARG A N 1
ATOM 799 C CA . ARG A 1 99 ? -9.012 -5.697 9.384 1.00 48.25 99 ARG A CA 1
ATOM 800 C C . ARG A 1 99 ? -9.352 -5.351 7.927 1.00 48.25 99 ARG A C 1
ATOM 802 O O . ARG A 1 99 ? -8.603 -4.655 7.264 1.00 48.25 99 ARG A O 1
ATOM 809 N N . GLU A 1 100 ? -10.353 -5.986 7.323 1.00 49.66 100 GLU A N 1
ATOM 810 C CA . GLU A 1 100 ? -11.807 -5.796 7.513 1.00 49.66 100 GLU A CA 1
ATOM 811 C C . GLU A 1 100 ? -12.376 -4.549 6.812 1.00 49.66 100 GLU A C 1
ATOM 813 O O . GLU A 1 100 ? -12.331 -3.438 7.340 1.00 49.66 100 GLU A O 1
ATOM 818 N N . GLN A 1 101 ? -13.040 -4.868 5.694 1.00 55.31 101 GLN A N 1
ATOM 819 C CA . GLN A 1 101 ? -14.016 -4.115 4.902 1.00 55.31 101 GLN A CA 1
ATOM 820 C C . GLN A 1 101 ? -13.438 -3.090 3.920 1.00 55.31 101 GLN A C 1
ATOM 822 O O . GLN A 1 101 ? -12.844 -2.086 4.303 1.00 55.31 101 GLN A O 1
ATOM 827 N N . SER A 1 102 ? -13.639 -3.384 2.629 1.00 63.56 102 SER A N 1
ATOM 828 C CA . SER A 1 102 ? -13.421 -2.450 1.527 1.00 63.56 102 SER A CA 1
ATOM 829 C C . SER A 1 102 ? -14.263 -1.191 1.724 1.00 63.56 102 SER A C 1
ATOM 831 O O . SER A 1 102 ? -15.251 -1.194 2.464 1.00 63.56 102 SER A O 1
ATOM 833 N N . TRP A 1 103 ? -13.873 -0.115 1.041 1.00 66.31 103 TRP A N 1
ATOM 834 C CA . TRP A 1 103 ? -14.650 1.119 0.990 1.00 66.31 103 TRP A CA 1
ATOM 835 C C . TRP A 1 103 ? -16.121 0.835 0.648 1.00 66.31 103 TRP A C 1
ATOM 837 O O . TRP A 1 103 ? -17.000 1.297 1.368 1.00 66.31 103 TRP A O 1
ATOM 847 N N . ASP A 1 104 ? -16.377 -0.036 -0.335 1.00 63.78 104 ASP A N 1
ATOM 848 C CA . ASP A 1 104 ? -17.733 -0.424 -0.747 1.00 63.78 104 ASP A CA 1
ATOM 849 C C . ASP A 1 104 ? -18.523 -1.088 0.380 1.00 63.78 104 ASP A C 1
ATOM 851 O O . ASP A 1 104 ? -19.697 -0.799 0.578 1.00 63.78 104 ASP A O 1
ATOM 855 N N . ALA A 1 105 ? -17.885 -1.952 1.174 1.00 68.12 105 ALA A N 1
ATOM 856 C CA . ALA A 1 105 ? -18.557 -2.604 2.293 1.00 68.12 105 ALA A CA 1
ATOM 857 C C . ALA A 1 105 ? -18.974 -1.589 3.370 1.00 68.12 105 ALA A C 1
ATOM 859 O O . ALA A 1 105 ? -20.081 -1.678 3.897 1.00 68.12 105 ALA A O 1
ATOM 860 N N . ARG A 1 106 ? -18.124 -0.595 3.660 1.00 76.94 106 ARG A N 1
ATOM 861 C CA . ARG A 1 106 ? -18.450 0.488 4.605 1.00 76.94 106 ARG A CA 1
ATOM 862 C C . ARG A 1 106 ? -19.472 1.470 4.046 1.00 76.94 106 ARG A C 1
ATOM 864 O O . ARG A 1 106 ? -20.315 1.956 4.796 1.00 76.94 106 ARG A O 1
ATOM 871 N N . PHE A 1 107 ? -19.422 1.736 2.746 1.00 76.88 107 PHE A N 1
ATOM 872 C CA . PHE A 1 107 ? -20.406 2.554 2.054 1.00 76.88 107 PHE A CA 1
ATOM 873 C C . PHE A 1 107 ? -21.789 1.890 2.076 1.00 76.88 107 PHE A C 1
ATOM 875 O O . PHE A 1 107 ? -22.749 2.512 2.519 1.00 76.88 107 PHE A O 1
ATOM 882 N N . ASN A 1 108 ? -21.874 0.603 1.738 1.00 78.62 108 ASN A N 1
ATOM 883 C CA . ASN A 1 108 ? -23.118 -0.170 1.805 1.00 78.62 108 ASN A CA 1
ATOM 884 C C . ASN A 1 108 ? -23.662 -0.254 3.241 1.00 78.62 108 ASN A C 1
ATOM 886 O O . ASN A 1 108 ? -24.867 -0.158 3.466 1.00 78.62 108 ASN A O 1
ATOM 890 N N . GLU A 1 109 ? -22.783 -0.390 4.239 1.00 82.81 109 GLU A N 1
ATOM 891 C CA . GLU A 1 109 ? -23.169 -0.342 5.654 1.00 82.81 109 GLU A CA 1
ATOM 892 C C . GLU A 1 109 ? -23.758 1.033 6.034 1.00 82.81 109 GLU A C 1
ATOM 894 O O . GLU A 1 109 ? -24.742 1.109 6.773 1.00 82.81 109 GLU A O 1
ATOM 899 N N . LEU A 1 110 ? -23.212 2.125 5.487 1.00 85.12 110 LEU A N 1
ATOM 900 C CA . LEU A 1 110 ? -23.758 3.471 5.663 1.00 85.12 110 LEU A CA 1
ATOM 901 C C . LEU A 1 110 ? -25.104 3.654 4.946 1.00 85.12 110 LEU A C 1
ATOM 903 O O . LEU A 1 110 ? -25.998 4.290 5.507 1.00 85.12 110 LEU A O 1
ATOM 907 N N . GLU A 1 111 ? -25.279 3.101 3.745 1.00 82.81 111 GLU A N 1
ATOM 908 C CA . GLU A 1 111 ? -26.567 3.114 3.039 1.00 82.81 111 GLU A CA 1
ATOM 909 C C . GLU A 1 111 ? -27.644 2.369 3.831 1.00 82.81 111 GLU A C 1
ATOM 911 O O . GLU A 1 111 ? -28.737 2.901 4.036 1.00 82.81 111 GLU A O 1
ATOM 916 N N . ALA A 1 112 ? -27.316 1.191 4.367 1.00 84.75 112 ALA A N 1
ATOM 917 C CA . ALA A 1 112 ? -28.209 0.435 5.239 1.00 84.75 112 ALA A CA 1
ATOM 918 C C . ALA A 1 112 ? -28.551 1.214 6.523 1.00 84.75 112 ALA A C 1
ATOM 920 O O . ALA A 1 112 ? -29.707 1.245 6.954 1.00 84.75 112 ALA A O 1
ATOM 921 N N . TYR A 1 113 ? -27.571 1.903 7.118 1.00 86.00 113 TYR A N 1
ATOM 922 C CA . TYR A 1 113 ? -27.801 2.773 8.273 1.00 86.00 113 TYR A CA 1
ATOM 923 C C . TYR A 1 113 ? -28.742 3.935 7.930 1.00 86.00 113 TYR A C 1
ATOM 925 O O . TYR A 1 113 ? -29.677 4.216 8.682 1.00 86.00 113 TYR A O 1
ATOM 933 N N . LYS A 1 114 ? -28.541 4.585 6.777 1.00 87.56 114 LYS A N 1
ATOM 934 C CA . LYS A 1 114 ? -29.407 5.665 6.290 1.00 87.56 114 LYS A CA 1
ATOM 935 C C . LYS A 1 114 ? -30.830 5.167 6.046 1.00 87.56 114 LYS A C 1
ATOM 937 O O . LYS A 1 114 ? -31.766 5.848 6.446 1.00 87.56 114 LYS A O 1
ATOM 942 N N . ALA A 1 115 ? -31.001 3.991 5.442 1.00 84.50 115 ALA A N 1
ATOM 943 C CA . ALA A 1 115 ? -32.317 3.398 5.215 1.00 84.50 115 ALA A CA 1
ATOM 944 C C . ALA A 1 115 ? -33.067 3.137 6.532 1.00 84.50 115 ALA A C 1
ATOM 946 O O . ALA A 1 115 ? -34.271 3.356 6.614 1.00 84.50 115 ALA A O 1
ATOM 947 N N . LYS A 1 116 ? -32.348 2.725 7.583 1.00 85.19 116 LYS A N 1
ATOM 948 C CA . LYS A 1 116 ? -32.930 2.429 8.898 1.00 85.19 116 LYS A CA 1
ATOM 949 C C . LYS A 1 116 ? -33.222 3.672 9.746 1.00 85.19 116 LYS A C 1
ATOM 951 O O . LYS A 1 116 ? -34.206 3.688 10.477 1.00 85.19 116 LYS A O 1
ATOM 956 N N . HIS A 1 117 ? -32.357 4.683 9.694 1.00 83.88 117 HIS A N 1
ATOM 957 C CA . HIS A 1 117 ? -32.408 5.843 10.595 1.00 83.88 117 HIS A CA 1
ATOM 958 C C . HIS A 1 117 ? -32.824 7.151 9.904 1.00 83.88 117 HIS A C 1
ATOM 960 O O . HIS A 1 117 ? -32.950 8.179 10.561 1.00 83.88 117 HIS A O 1
ATOM 966 N N . GLY A 1 118 ? -32.998 7.147 8.581 1.00 82.31 118 GLY A N 1
ATOM 967 C CA . GLY A 1 118 ? -33.349 8.325 7.781 1.00 82.31 118 GLY A CA 1
ATOM 968 C C . GLY A 1 118 ? -32.205 9.328 7.579 1.00 82.31 118 GLY A C 1
ATOM 969 O O . GLY A 1 118 ? -32.368 10.305 6.852 1.00 82.31 118 GLY A O 1
ATOM 970 N N . HIS A 1 119 ? -31.033 9.106 8.184 1.00 80.19 119 HIS A N 1
ATOM 971 C CA . HIS A 1 119 ? -29.899 10.029 8.128 1.00 80.19 119 HIS A CA 1
ATOM 972 C C . HIS A 1 119 ? -28.539 9.317 8.155 1.00 80.19 119 HIS A C 1
ATOM 974 O O . HIS A 1 119 ? -28.396 8.222 8.697 1.00 80.19 119 HIS A O 1
ATOM 980 N N . CYS A 1 120 ? -27.489 9.998 7.687 1.00 78.12 120 CYS A N 1
ATOM 981 C CA . CYS A 1 120 ? -26.100 9.513 7.749 1.00 78.12 120 CYS A CA 1
ATOM 982 C C . CYS A 1 120 ? -25.338 9.990 9.003 1.00 78.12 120 CYS A C 1
ATOM 984 O O . CYS A 1 120 ? -24.101 9.988 9.032 1.00 78.12 120 CYS A O 1
ATOM 986 N N . TYR A 1 121 ? -26.044 10.453 10.044 1.00 80.12 121 TYR A N 1
ATOM 987 C CA . TYR A 1 121 ? -25.415 10.844 11.303 1.00 80.12 121 TYR A CA 1
ATOM 988 C C . TYR A 1 121 ? -25.050 9.618 12.148 1.00 80.12 121 TYR A C 1
ATOM 990 O O . TYR A 1 121 ? -25.796 9.186 13.024 1.00 80.12 121 TYR A O 1
ATOM 998 N N . VAL A 1 122 ? -23.887 9.040 11.845 1.00 78.31 122 VAL A N 1
ATOM 999 C CA . VAL A 1 122 ? -23.279 7.969 12.641 1.00 78.31 122 VAL A CA 1
ATOM 1000 C C . VAL A 1 122 ? -22.346 8.602 13.672 1.00 78.31 122 VAL A C 1
ATOM 1002 O O . VAL A 1 122 ? -21.454 9.375 13.310 1.00 78.31 122 VAL A O 1
ATOM 1005 N N . GLN A 1 123 ? -22.549 8.301 14.955 1.00 73.44 123 GLN A N 1
ATOM 1006 C CA . GLN A 1 123 ? -21.651 8.762 16.014 1.00 73.44 123 GLN A CA 1
ATOM 1007 C C . GLN A 1 123 ? -20.327 7.995 15.942 1.00 73.44 123 GLN A C 1
ATOM 1009 O O . GLN A 1 123 ? -20.309 6.791 15.697 1.00 73.44 123 GLN A O 1
ATOM 1014 N N . GLN A 1 124 ? -19.200 8.660 16.208 1.00 65.94 124 GLN A N 1
ATOM 1015 C CA . GLN A 1 124 ? -17.880 8.013 16.168 1.00 65.94 124 GLN A CA 1
ATOM 1016 C C . GLN A 1 124 ? -17.777 6.825 17.145 1.00 65.94 124 GLN A C 1
ATOM 1018 O O . GLN A 1 124 ? -17.083 5.846 16.868 1.00 65.94 124 GLN A O 1
ATOM 1023 N N . ALA A 1 125 ? -18.489 6.902 18.274 1.00 71.19 125 ALA A N 1
ATOM 1024 C CA . ALA A 1 125 ? -18.535 5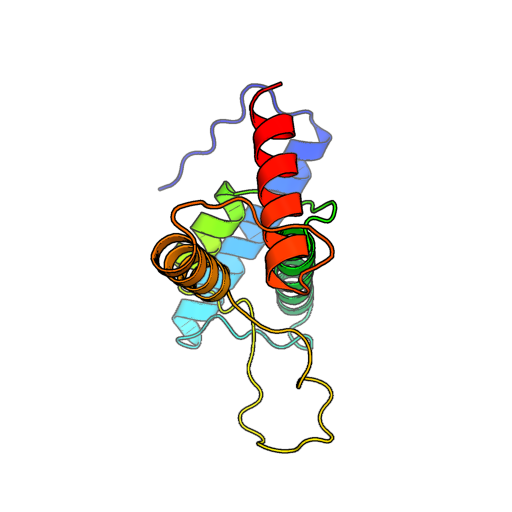.858 19.292 1.00 71.19 125 ALA A CA 1
ATOM 1025 C C . ALA A 1 125 ? -19.310 4.600 18.852 1.00 71.19 125 ALA A C 1
ATOM 1027 O O . ALA A 1 125 ? -19.131 3.547 19.459 1.00 71.19 125 ALA A O 1
ATOM 1028 N N . SER A 1 126 ? -20.099 4.657 17.770 1.00 72.25 126 SER A N 1
ATOM 1029 C CA . SER A 1 126 ? -20.918 3.546 17.249 1.00 72.25 126 SER A CA 1
ATOM 1030 C C . SER A 1 126 ? -20.102 2.447 16.545 1.00 72.25 126 SER A C 1
ATOM 1032 O O . SER A 1 126 ? -20.573 1.793 15.619 1.00 72.25 126 SER A O 1
ATOM 1034 N N . GLY A 1 127 ? -18.853 2.237 16.958 1.00 75.19 127 GLY A N 1
ATOM 1035 C CA . GLY A 1 127 ? -17.989 1.185 16.436 1.00 75.19 127 GLY A CA 1
ATOM 1036 C C . GLY A 1 127 ? -17.277 1.551 15.132 1.00 75.19 127 GLY A C 1
ATOM 1037 O O . GLY A 1 127 ? -16.845 2.685 14.918 1.00 75.19 127 GLY A O 1
ATOM 1038 N N . LYS A 1 128 ? -17.057 0.546 14.279 1.00 75.00 128 LYS A N 1
ATOM 1039 C CA . LYS A 1 128 ? -16.175 0.654 13.104 1.00 75.00 128 LYS A CA 1
ATOM 1040 C C . LYS A 1 128 ? -16.741 1.604 12.038 1.00 75.00 128 LYS A C 1
ATOM 1042 O O . LYS A 1 128 ? -15.982 2.418 11.515 1.00 75.00 128 LYS A O 1
ATOM 1047 N N . LEU A 1 129 ? -18.056 1.569 11.797 1.00 78.00 129 LEU A N 1
ATOM 1048 C CA . LEU A 1 129 ? -18.745 2.474 10.869 1.00 78.00 129 LEU A CA 1
ATOM 1049 C C . LEU A 1 129 ? -18.632 3.941 11.304 1.00 78.00 129 LEU A C 1
ATOM 1051 O O . LEU A 1 129 ? -18.304 4.802 10.496 1.00 78.00 129 LEU A O 1
ATOM 1055 N N . GLY A 1 130 ? -18.826 4.230 12.594 1.00 81.06 130 GLY A N 1
ATOM 1056 C CA . GLY A 1 130 ? -18.720 5.590 13.131 1.00 81.06 130 GLY A CA 1
ATOM 1057 C C . GLY A 1 130 ? -17.333 6.203 12.952 1.00 81.06 130 GLY A C 1
ATOM 1058 O O . GLY A 1 130 ? -17.204 7.357 12.540 1.00 81.06 130 GLY A O 1
ATOM 1059 N N . LYS A 1 131 ? -16.281 5.415 13.205 1.00 78.19 131 LYS A N 1
ATOM 1060 C CA . LYS A 1 131 ? -14.890 5.832 12.961 1.00 78.19 131 LYS A CA 1
ATOM 1061 C C . LYS A 1 131 ? -14.627 6.097 11.477 1.00 78.19 131 LYS A C 1
ATOM 1063 O O . LYS A 1 131 ? -13.991 7.097 11.151 1.00 78.19 131 LYS A O 1
ATOM 1068 N N . TRP A 1 132 ? -15.151 5.246 10.595 1.00 80.56 132 TRP A N 1
ATOM 1069 C CA . TRP A 1 132 ? -15.027 5.413 9.147 1.00 80.56 132 TRP A CA 1
ATOM 1070 C C . TRP A 1 132 ? -15.746 6.681 8.653 1.00 80.56 132 TRP A C 1
ATOM 1072 O O . TRP A 1 132 ? -15.116 7.522 8.017 1.00 80.56 132 TRP A O 1
ATOM 1082 N N . VAL A 1 133 ? -17.007 6.908 9.043 1.00 82.50 133 VAL A N 1
ATOM 1083 C CA . VAL A 1 133 ? -17.773 8.120 8.682 1.00 82.50 133 VAL A CA 1
ATOM 1084 C C . VAL A 1 133 ? -17.099 9.397 9.195 1.00 82.50 133 VAL A C 1
ATOM 1086 O O . VAL A 1 133 ? -17.029 10.393 8.475 1.00 82.50 133 VAL A O 1
ATOM 1089 N N . ALA A 1 134 ? -16.571 9.388 10.422 1.00 79.38 134 ALA A N 1
ATOM 1090 C CA . ALA A 1 134 ? -15.843 10.532 10.973 1.00 79.38 134 ALA A CA 1
ATOM 1091 C C . ALA A 1 134 ? -14.579 10.856 10.158 1.00 79.38 134 ALA A C 1
ATOM 1093 O O . ALA A 1 134 ? -14.298 12.028 9.898 1.00 79.38 134 ALA A O 1
ATOM 1094 N N . SER A 1 135 ? -13.861 9.824 9.709 1.00 76.38 135 SER A N 1
ATOM 1095 C CA . SER A 1 135 ? -12.709 9.972 8.822 1.00 76.38 135 SER A CA 1
ATOM 1096 C C . SER A 1 135 ? -13.106 10.565 7.465 1.00 76.38 135 SER A C 1
ATOM 1098 O O . SER A 1 135 ? -12.483 11.535 7.040 1.00 76.38 135 SER A O 1
ATOM 1100 N N . GLN A 1 136 ? -14.200 10.096 6.850 1.00 82.62 136 GLN A N 1
ATOM 1101 C CA . GLN A 1 136 ? -14.705 10.659 5.588 1.00 82.62 136 GLN A CA 1
ATOM 1102 C C . GLN A 1 136 ? -15.070 12.149 5.724 1.00 82.62 136 GLN A C 1
ATOM 1104 O O . GLN A 1 136 ? -14.710 12.969 4.882 1.00 82.62 136 GLN A O 1
ATOM 1109 N N . ARG A 1 137 ? -15.710 12.543 6.835 1.00 81.69 137 ARG A N 1
ATOM 1110 C CA . ARG A 1 137 ? -16.037 13.955 7.125 1.00 81.69 137 ARG A CA 1
ATOM 1111 C C . ARG A 1 137 ? -14.809 14.831 7.364 1.00 81.69 137 ARG A C 1
ATOM 1113 O O . ARG A 1 137 ? -14.884 16.046 7.197 1.00 81.69 137 ARG A O 1
ATOM 1120 N N . HIS A 1 138 ? -13.718 14.253 7.857 1.00 72.69 138 HIS A N 1
ATOM 1121 C CA . HIS A 1 138 ? -12.458 14.968 8.032 1.00 72.69 138 HIS A CA 1
ATOM 1122 C C . HIS A 1 138 ? -11.739 15.141 6.691 1.00 72.69 138 HIS A C 1
ATOM 1124 O O . HIS A 1 138 ? -11.326 16.250 6.370 1.00 72.69 138 HIS A O 1
ATOM 1130 N N . GLN A 1 139 ? -11.682 14.083 5.878 1.00 63.09 139 GLN A N 1
ATOM 1131 C CA . GLN A 1 139 ? -11.099 14.120 4.535 1.00 63.09 139 GLN A CA 1
ATOM 1132 C C . GLN A 1 139 ? -11.811 15.126 3.623 1.00 63.09 139 GLN A C 1
ATOM 1134 O O . GLN A 1 139 ? -11.148 15.916 2.963 1.00 63.09 139 GLN A O 1
ATOM 1139 N N . TYR A 1 140 ? -13.148 15.171 3.649 1.00 70.62 140 TYR A N 1
ATOM 1140 C CA . TYR A 1 140 ? -13.912 16.163 2.887 1.00 70.62 140 TYR A CA 1
ATOM 1141 C C . TYR A 1 140 ? -13.607 17.608 3.311 1.00 70.62 140 TYR A C 1
ATOM 1143 O O . TYR A 1 140 ? -13.626 18.499 2.472 1.00 70.62 140 TYR A O 1
ATOM 1151 N N . ARG A 1 141 ? -13.311 17.859 4.594 1.00 76.69 141 ARG A N 1
ATOM 1152 C CA . ARG A 1 141 ? -12.919 19.201 5.058 1.00 76.69 141 ARG A CA 1
ATOM 1153 C C . ARG A 1 141 ? -11.537 19.593 4.543 1.00 76.69 141 ARG A C 1
ATOM 1155 O O . ARG A 1 141 ? -11.407 20.660 3.973 1.00 76.69 141 ARG A O 1
ATOM 1162 N N . LEU A 1 142 ? -10.557 18.694 4.646 1.00 66.06 142 LEU A N 1
ATOM 1163 C CA . LEU A 1 142 ? -9.193 18.935 4.153 1.00 66.06 142 LEU A CA 1
ATOM 1164 C C . LEU A 1 142 ? -9.095 19.104 2.628 1.00 66.06 142 LEU A C 1
ATOM 1166 O O . LEU A 1 142 ? -8.127 19.675 2.148 1.00 66.06 142 LEU A O 1
ATOM 1170 N N . LEU A 1 143 ? -10.044 18.555 1.865 1.00 58.88 143 LEU A N 1
ATOM 1171 C CA . LEU A 1 143 ? -10.080 18.676 0.402 1.00 58.88 143 LEU A CA 1
ATOM 1172 C C . LEU A 1 143 ? -10.786 19.947 -0.092 1.00 58.88 143 LEU A C 1
ATOM 1174 O O . LEU A 1 143 ? -10.674 20.263 -1.273 1.00 58.88 143 LEU A O 1
ATOM 1178 N N . ASN A 1 144 ? -11.532 20.634 0.777 1.00 62.03 144 ASN A N 1
ATOM 1179 C CA . ASN A 1 144 ? -12.316 21.827 0.440 1.00 62.03 144 ASN A CA 1
ATOM 1180 C C . ASN A 1 144 ? -11.852 23.087 1.202 1.00 62.03 144 ASN A C 1
ATOM 1182 O O . ASN A 1 144 ? -12.562 24.092 1.193 1.00 62.03 144 ASN A O 1
ATOM 1186 N N . GLU A 1 145 ? -10.689 23.017 1.854 1.00 45.22 145 GLU A N 1
ATOM 1187 C CA . GLU A 1 145 ? -9.906 24.141 2.394 1.00 45.22 145 GLU A CA 1
ATOM 1188 C C . GLU A 1 145 ? -8.694 24.396 1.488 1.00 45.22 145 GLU A C 1
ATOM 1190 O O . GLU A 1 145 ? -8.360 25.584 1.279 1.00 45.22 145 GLU A O 1
#

Sequence (145 aa):
QWSLNLSGIKRGDKALMKIWVARFHELEAFKAKHGHCNVLISSGKLGNWVKTQRYQYRLLNEGKYSHITDERVRKLEAIGFQWSLLCNCGDALCGDKRREQSWDARFNELEAYKAKHGHCYVQQASGKLGKWVASQRHQYRLLNE

pLDDT: mean 74.2, std 15.6, range [33.31, 94.0]

Radius of gyration: 18.17 Å; chains: 1; bounding box: 47×46×43 Å

Secondary structure (DSSP, 8-state):
------TT--HHHHHHHHHHHHHHHHHHHHHHHHSS----GGGTHHHHHHHHHHHHHHHHHTT---S--HHHHHHHHHTT--SS---TT--TTSS-------HHHHHHHHHHHHHHHSS----TTSSHHHHHHHHHHHHHHHH--

InterPro domains:
  IPR005114 Helicase-associated [PF03457] (20-81)
  IPR005114 Helicase-associated [PF03457] (100-141)

Organism: NCBI:txid163516

Foldseek 3Di:
DDDDDPPPDPPVVVVVVVVLVVLLVVQVVVCVVPVASPDDCVNPPSNVVLVLVLVQVVCVQLLHDHPDDPVNVVSCVVSVHDSDDDDPPPDPPPPPPDDDDDPVRLVVVQVVVCVVPVDSPQDCVNPPSNSSVVSVVVVVVVVVD